Protein AF-A0A327ZAK9-F1 (afdb_monomer_lite)

pLDDT: mean 82.24, std 12.59, range [44.59, 97.94]

Secondary structure (DSSP, 8-state):
-HHHHHHHTT---HHHHHHHHHHHS----HHHHHHTTTS--HHHHHHHHHSPPPP--TT--HHHHHHHHHHHHH-TT-HHHHHHHHHTSSSTTTTHHHHS--GGGTT--HHHHHHHHHH--PPP-

Radius of gyration: 16.58 Å; chains: 1; bounding box: 32×40×40 Å

Structure (mmCIF, N/CA/C/O backbone):
data_AF-A0A327ZAK9-F1
#
_entry.id   AF-A0A327ZAK9-F1
#
loop_
_atom_site.group_PDB
_atom_site.id
_atom_site.type_symbol
_atom_site.label_atom_id
_atom_site.label_alt_id
_atom_site.label_comp_id
_atom_site.label_asym_id
_atom_site.label_entity_id
_atom_site.label_seq_id
_atom_site.pdbx_PDB_ins_code
_atom_site.Cartn_x
_atom_site.Cartn_y
_atom_site.Cartn_z
_atom_site.occupancy
_atom_site.B_iso_or_equiv
_atom_site.auth_seq_id
_atom_site.auth_comp_id
_atom_site.auth_asym_id
_atom_site.auth_atom_id
_atom_site.pdbx_PDB_model_num
ATOM 1 N N . MET A 1 1 ? 10.912 18.526 12.601 1.00 64.94 1 MET A N 1
ATOM 2 C CA . MET A 1 1 ? 9.485 18.865 12.860 1.00 64.94 1 MET A CA 1
ATOM 3 C C . MET A 1 1 ? 9.117 18.538 14.318 1.00 64.94 1 MET A C 1
ATOM 5 O O . MET A 1 1 ? 9.840 17.767 14.923 1.00 64.94 1 MET A O 1
ATOM 9 N N . GLN A 1 2 ? 8.047 19.097 14.918 1.00 69.00 2 GLN A N 1
ATOM 10 C CA . GLN A 1 2 ? 7.679 18.798 16.324 1.00 69.00 2 GLN A CA 1
ATOM 11 C C . GLN A 1 2 ? 7.357 17.308 16.568 1.00 69.00 2 GLN A C 1
ATOM 13 O O . GLN A 1 2 ? 7.829 16.762 17.555 1.00 69.00 2 GLN A O 1
ATOM 18 N N . ILE A 1 3 ? 6.602 16.648 15.678 1.00 67.00 3 ILE A N 1
ATOM 19 C CA . ILE A 1 3 ? 6.236 15.220 15.809 1.00 67.00 3 ILE A CA 1
ATOM 20 C C . ILE A 1 3 ? 7.480 14.323 15.738 1.00 67.00 3 ILE A C 1
ATOM 22 O O . ILE A 1 3 ? 7.718 13.535 16.641 1.00 67.00 3 ILE A O 1
ATOM 26 N N . GLU A 1 4 ? 8.323 14.517 14.725 1.00 62.50 4 GLU A N 1
ATOM 27 C CA . GLU A 1 4 ? 9.610 13.823 14.544 1.00 62.50 4 GLU A CA 1
ATOM 28 C C . GLU A 1 4 ? 10.521 13.939 15.782 1.00 62.50 4 GLU A C 1
ATOM 30 O O . GLU A 1 4 ? 11.042 12.945 16.270 1.00 62.50 4 GLU A O 1
ATOM 35 N N . GLN A 1 5 ? 10.641 15.137 16.366 1.00 68.19 5 GLN A N 1
ATOM 36 C CA . GLN A 1 5 ? 11.459 15.350 17.568 1.00 68.19 5 GLN A CA 1
ATOM 37 C C . GLN A 1 5 ? 10.934 14.609 18.802 1.00 68.19 5 GLN A C 1
ATOM 39 O O . GLN A 1 5 ? 11.733 14.250 19.664 1.00 68.19 5 GLN A O 1
ATOM 44 N N . LEU A 1 6 ? 9.616 14.426 18.914 1.00 71.25 6 LEU A N 1
ATOM 45 C CA . LEU A 1 6 ? 9.009 13.644 19.992 1.00 71.25 6 LEU A CA 1
ATOM 46 C C . LEU A 1 6 ? 9.274 12.152 19.770 1.00 71.25 6 LEU A C 1
ATOM 48 O O . LEU A 1 6 ? 9.723 11.466 20.685 1.00 71.25 6 LEU A O 1
ATOM 52 N N . VAL A 1 7 ? 9.086 11.690 18.532 1.00 66.81 7 VAL A N 1
ATOM 53 C CA . VAL A 1 7 ? 9.325 10.307 18.104 1.00 66.81 7 VAL A CA 1
ATOM 54 C C . VAL A 1 7 ? 10.788 9.888 18.331 1.00 66.81 7 VAL A C 1
ATOM 56 O O . VAL A 1 7 ? 11.037 8.881 18.991 1.00 66.81 7 VAL A O 1
ATOM 59 N N . ASP A 1 8 ? 11.764 10.696 17.907 1.00 66.75 8 ASP A N 1
ATOM 60 C CA . ASP A 1 8 ? 13.200 10.409 18.080 1.00 66.75 8 ASP A CA 1
ATOM 61 C C . ASP A 1 8 ? 13.654 10.367 19.546 1.00 66.75 8 ASP A C 1
ATOM 63 O O . ASP A 1 8 ? 14.638 9.710 19.893 1.00 66.75 8 ASP A O 1
ATOM 67 N N . ARG A 1 9 ? 12.952 11.084 20.427 1.00 73.56 9 ARG A N 1
ATOM 68 C CA . ARG A 1 9 ? 13.239 11.119 21.869 1.00 73.56 9 ARG A CA 1
ATOM 69 C C . ARG A 1 9 ? 12.489 10.043 22.651 1.00 73.56 9 ARG A C 1
ATOM 71 O O . ARG A 1 9 ? 12.708 9.923 23.856 1.00 73.56 9 ARG A O 1
ATOM 78 N N . GLY A 1 10 ? 11.625 9.268 21.989 1.00 60.97 10 GLY A N 1
ATOM 79 C CA . GLY A 1 10 ? 10.723 8.317 22.641 1.00 60.97 10 GLY A CA 1
ATOM 80 C C . GLY A 1 10 ? 9.684 8.996 23.541 1.00 60.97 10 GLY A C 1
ATOM 81 O O . GLY A 1 10 ? 9.188 8.378 24.482 1.00 60.97 10 GLY A O 1
ATOM 82 N N . GLU A 1 11 ? 9.398 10.275 23.294 1.00 73.75 11 GLU A N 1
ATOM 83 C CA . GLU A 1 11 ? 8.360 11.043 23.978 1.00 73.75 11 GLU A CA 1
ATOM 84 C C . GLU A 1 11 ? 6.997 10.811 23.300 1.00 73.75 11 GLU A C 1
ATOM 86 O O . GLU A 1 11 ? 6.915 10.343 22.163 1.00 73.75 11 GLU A O 1
ATOM 91 N N . ASP A 1 12 ? 5.901 11.121 23.999 1.00 75.25 12 ASP A N 1
ATOM 92 C CA . ASP A 1 12 ? 4.547 10.872 23.493 1.00 75.25 12 ASP A CA 1
ATOM 93 C C . ASP A 1 12 ? 4.222 11.754 22.273 1.00 75.25 12 ASP A C 1
ATOM 95 O O . ASP A 1 12 ? 3.899 12.938 22.389 1.00 75.25 12 ASP A O 1
ATOM 99 N N . ALA A 1 13 ? 4.312 11.154 21.085 1.00 77.75 13 ALA A N 1
ATOM 100 C CA . ALA A 1 13 ? 3.930 11.762 19.816 1.00 77.75 13 ALA A CA 1
ATOM 101 C C . ALA A 1 13 ? 2.467 11.482 19.430 1.00 77.75 13 ALA A C 1
ATOM 103 O O . ALA A 1 13 ? 1.974 12.065 18.460 1.00 77.75 13 ALA A O 1
ATOM 104 N N . ALA A 1 14 ? 1.757 10.618 20.168 1.00 76.50 14 ALA A N 1
ATOM 105 C CA . ALA A 1 14 ? 0.458 10.092 19.757 1.00 76.50 14 ALA A CA 1
ATOM 106 C C . ALA A 1 14 ? -0.591 11.202 19.604 1.00 76.50 14 ALA A C 1
ATOM 108 O O . ALA A 1 14 ? -1.272 11.265 18.583 1.00 76.50 14 ALA A O 1
ATOM 109 N N . GLY A 1 15 ? -0.663 12.139 20.556 1.00 77.81 15 GLY A N 1
ATOM 110 C CA . GLY A 1 15 ? -1.623 13.249 20.486 1.00 77.81 15 GLY A CA 1
ATOM 111 C C . GLY A 1 15 ? -1.356 14.228 19.333 1.00 77.81 15 GLY A C 1
ATOM 112 O O . GLY A 1 15 ? -2.285 14.797 18.752 1.00 77.81 15 GLY A O 1
ATOM 113 N N . ALA A 1 16 ? -0.089 14.414 18.959 1.00 78.75 16 ALA A N 1
ATOM 114 C CA . ALA A 1 16 ? 0.279 15.287 17.848 1.00 78.75 16 ALA A CA 1
ATOM 115 C C . ALA A 1 16 ? -0.016 14.631 16.486 1.00 78.75 16 ALA A C 1
ATOM 117 O O . ALA A 1 16 ? -0.506 15.307 15.580 1.00 78.75 16 ALA A O 1
ATOM 118 N N . ILE A 1 17 ? 0.208 13.317 16.366 1.00 80.69 17 ILE A N 1
A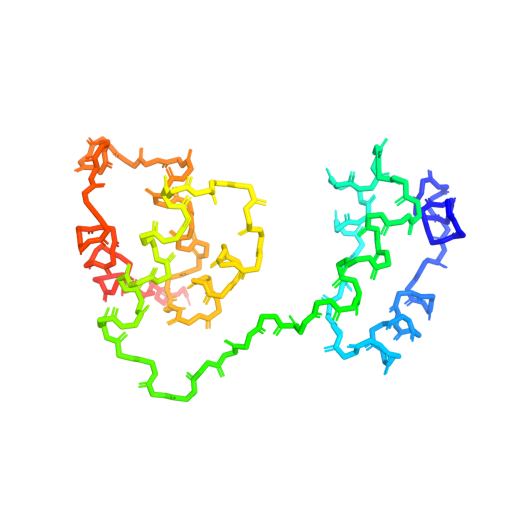TOM 119 C CA . ILE A 1 17 ? -0.171 12.516 15.191 1.00 80.69 17 ILE A CA 1
ATOM 120 C C . ILE A 1 17 ? -1.695 12.478 15.034 1.00 80.69 17 ILE A C 1
ATOM 122 O O . ILE A 1 17 ? -2.205 12.711 13.941 1.00 80.69 17 ILE A O 1
ATOM 126 N N . GLU A 1 18 ? -2.435 12.269 16.125 1.00 83.75 18 GLU A N 1
ATOM 127 C CA . GLU A 1 18 ? -3.899 12.275 16.101 1.00 83.75 18 GLU A CA 1
ATOM 128 C C . GLU A 1 18 ? -4.451 13.622 15.611 1.00 83.75 18 GLU A C 1
ATOM 130 O O . GLU A 1 18 ? -5.322 13.661 14.743 1.00 83.75 18 GLU A O 1
ATOM 135 N N . THR A 1 19 ? -3.899 14.735 16.101 1.00 83.75 19 THR A N 1
ATOM 136 C CA . THR A 1 19 ? -4.303 16.080 15.660 1.00 83.75 19 THR A CA 1
ATOM 137 C C . THR A 1 19 ? -4.029 16.296 14.168 1.00 83.75 19 THR A C 1
ATOM 139 O O . THR A 1 19 ? -4.855 16.880 13.459 1.00 83.75 19 THR A O 1
ATOM 142 N N . LEU A 1 20 ? -2.883 15.817 13.673 1.00 80.88 20 LEU A N 1
ATOM 143 C CA . LEU A 1 20 ?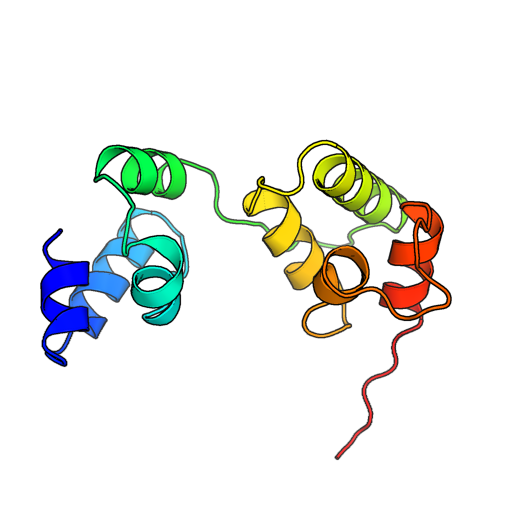 -2.536 15.890 12.255 1.00 80.88 20 LEU A CA 1
ATOM 144 C C . LEU A 1 20 ? -3.532 15.087 11.409 1.00 80.88 20 LEU A C 1
ATOM 146 O O . LEU A 1 20 ? -4.113 15.643 10.482 1.00 80.88 20 LEU A O 1
ATOM 150 N N . ASN A 1 21 ? -3.799 13.837 11.788 1.00 82.62 21 ASN A N 1
ATOM 151 C CA . ASN A 1 21 ? -4.755 12.950 11.121 1.00 82.62 21 ASN A CA 1
ATOM 152 C C . ASN A 1 21 ? -6.168 13.545 11.071 1.00 82.62 21 ASN A C 1
ATOM 154 O O . ASN A 1 21 ? -6.807 13.547 10.022 1.00 82.62 21 ASN A O 1
ATOM 158 N N . GLN A 1 22 ? -6.642 14.130 12.176 1.00 83.69 22 GLN A N 1
ATOM 159 C CA . GLN A 1 22 ? -7.938 14.819 12.214 1.00 83.69 22 GLN A CA 1
ATOM 160 C C . GLN A 1 22 ? -7.990 16.030 11.274 1.00 83.69 22 GLN A C 1
ATOM 162 O O . GLN A 1 22 ? -9.038 16.322 10.700 1.00 83.69 22 GLN A O 1
ATOM 167 N N . THR A 1 23 ? -6.871 16.740 11.116 1.00 82.06 23 THR A N 1
ATOM 168 C CA . THR A 1 23 ? -6.790 17.944 10.278 1.00 82.06 23 THR A CA 1
ATOM 169 C C . THR A 1 23 ? -6.722 17.605 8.791 1.00 82.06 23 THR A C 1
ATOM 171 O O . THR A 1 23 ? -7.306 18.311 7.972 1.00 82.06 23 THR A O 1
ATOM 174 N N . THR A 1 24 ? -6.001 16.544 8.433 1.00 79.44 24 THR A N 1
ATOM 175 C CA . THR A 1 24 ? -5.702 16.198 7.036 1.00 79.44 24 THR A CA 1
ATOM 176 C C . THR A 1 24 ? -6.614 15.096 6.491 1.00 79.44 24 THR A C 1
ATOM 178 O O . THR A 1 24 ? -6.690 14.907 5.281 1.00 79.44 24 THR A O 1
ATOM 181 N N . GLY A 1 25 ? -7.324 14.372 7.361 1.00 76.19 25 GLY A N 1
ATOM 182 C CA . GLY A 1 25 ? -8.115 13.196 6.993 1.00 76.19 25 GLY A CA 1
ATOM 183 C C . GLY A 1 25 ? -7.271 11.951 6.701 1.00 76.19 25 GLY A C 1
ATOM 184 O O . GLY A 1 25 ? -7.802 10.970 6.182 1.00 76.19 25 GLY A O 1
ATOM 185 N N . HIS A 1 26 ? -5.973 11.987 7.012 1.00 77.81 26 HIS A N 1
ATOM 186 C CA . HIS A 1 26 ? -5.059 10.851 6.876 1.00 77.81 26 HIS A CA 1
ATOM 187 C C . HIS A 1 26 ? -5.036 9.985 8.140 1.00 77.81 26 HIS A C 1
ATOM 189 O O . HIS A 1 26 ? -5.636 10.320 9.159 1.00 77.81 26 HIS A O 1
ATOM 195 N N . ASN A 1 27 ? -4.337 8.853 8.065 1.00 78.25 27 ASN A N 1
ATOM 196 C CA . ASN A 1 27 ? -4.127 7.939 9.186 1.00 78.25 27 ASN A CA 1
ATOM 197 C C . ASN A 1 27 ? -2.634 7.623 9.357 1.00 78.25 27 ASN A C 1
ATOM 199 O O . ASN A 1 27 ? -2.234 6.463 9.289 1.00 78.25 27 ASN A O 1
ATOM 203 N N . PHE A 1 28 ? -1.817 8.662 9.537 1.00 75.56 28 PHE A N 1
ATOM 204 C CA . PHE A 1 28 ? -0.391 8.520 9.818 1.00 75.56 28 PHE A CA 1
ATOM 205 C C . PHE A 1 28 ? -0.173 7.744 11.121 1.00 75.56 28 PHE A C 1
ATOM 207 O O . PHE A 1 28 ? -0.840 8.006 12.129 1.00 75.56 28 PHE A O 1
ATOM 214 N N . GLY A 1 29 ? 0.771 6.811 11.101 1.00 76.69 29 GLY A N 1
ATOM 215 C CA . GLY A 1 29 ? 1.305 6.104 12.256 1.00 76.69 29 GLY A CA 1
ATOM 216 C C . GLY A 1 29 ? 2.674 6.639 12.674 1.00 76.69 29 GLY A C 1
ATOM 217 O O . GLY A 1 29 ? 3.298 7.437 11.982 1.00 76.69 29 GLY A O 1
ATOM 218 N N . VAL A 1 30 ? 3.170 6.177 13.823 1.00 73.19 30 VAL A N 1
ATOM 219 C CA . VAL A 1 30 ? 4.517 6.533 14.312 1.00 73.19 30 VAL A CA 1
ATOM 220 C C . VAL A 1 30 ? 5.602 6.064 13.331 1.00 73.19 30 VAL A C 1
ATOM 222 O O . VAL A 1 30 ? 6.573 6.781 13.100 1.00 73.19 30 VAL A O 1
ATOM 225 N N . ASP A 1 31 ? 5.403 4.903 12.701 1.00 68.00 31 ASP A N 1
ATOM 226 C CA . ASP A 1 31 ? 6.349 4.322 11.742 1.00 68.00 31 ASP A CA 1
ATOM 227 C C . ASP A 1 31 ? 6.529 5.176 10.476 1.00 68.00 31 ASP A C 1
ATOM 229 O O . ASP A 1 31 ? 7.634 5.221 9.934 1.00 68.00 31 ASP A O 1
ATOM 233 N N . ASP A 1 32 ? 5.505 5.928 10.053 1.00 69.38 32 ASP A N 1
ATOM 234 C CA . ASP A 1 32 ? 5.609 6.859 8.917 1.00 69.38 32 ASP A CA 1
ATOM 235 C C . ASP A 1 32 ? 6.659 7.949 9.185 1.00 69.38 32 ASP A C 1
ATOM 237 O O . ASP A 1 32 ? 7.419 8.345 8.296 1.00 69.38 32 ASP A O 1
ATOM 241 N N . PHE A 1 33 ? 6.769 8.378 10.446 1.00 70.25 33 PHE A N 1
ATOM 242 C CA . PHE A 1 33 ? 7.748 9.372 10.879 1.00 70.25 33 PHE A CA 1
ATOM 243 C C . PHE A 1 33 ? 9.139 8.775 11.132 1.00 70.25 33 PHE A C 1
ATOM 245 O O . PHE A 1 33 ? 10.125 9.504 11.051 1.00 70.25 33 PHE A O 1
ATOM 252 N N . HIS A 1 34 ? 9.249 7.467 11.383 1.00 64.56 34 HIS A N 1
ATOM 253 C CA . HIS A 1 34 ? 10.539 6.782 11.517 1.00 64.56 34 HIS A CA 1
ATOM 254 C C . HIS A 1 34 ? 11.155 6.390 10.169 1.00 64.56 34 HIS A C 1
ATOM 256 O O . HIS A 1 34 ? 12.364 6.524 9.987 1.00 64.56 34 HIS A O 1
ATOM 262 N N . TYR A 1 35 ? 10.348 5.870 9.238 1.00 59.16 35 TYR A N 1
ATOM 263 C CA . TYR A 1 35 ? 10.854 5.243 8.014 1.00 59.16 35 TYR A CA 1
ATOM 264 C C . TYR A 1 35 ? 11.048 6.238 6.864 1.00 59.16 35 TYR A C 1
ATOM 266 O O . TYR A 1 35 ? 11.956 6.062 6.053 1.00 59.16 35 TYR A O 1
ATOM 274 N N . ARG A 1 36 ? 10.238 7.304 6.802 1.00 53.44 36 ARG A N 1
ATOM 275 C CA . ARG A 1 36 ? 10.327 8.323 5.741 1.00 53.44 36 ARG A CA 1
ATOM 276 C C . ARG A 1 36 ? 10.807 9.679 6.229 1.00 53.44 36 ARG A C 1
ATOM 278 O O . ARG A 1 36 ? 11.624 10.299 5.556 1.00 53.44 36 ARG A O 1
ATOM 285 N N . CYS A 1 37 ? 10.404 10.115 7.423 1.00 51.16 37 CYS A N 1
ATOM 286 C CA . CYS A 1 37 ? 10.756 11.460 7.887 1.00 51.16 37 CYS A CA 1
ATOM 287 C C . CYS A 1 37 ? 12.174 11.624 8.448 1.00 51.16 37 CYS A C 1
ATOM 289 O O . CYS A 1 37 ? 12.555 12.757 8.714 1.00 51.16 37 CYS A O 1
ATOM 291 N N . GLY A 1 38 ? 12.999 10.571 8.517 1.00 47.16 38 GLY A N 1
ATOM 292 C CA . GLY A 1 38 ? 14.431 10.715 8.825 1.00 47.16 38 GLY A CA 1
ATOM 293 C C . GLY A 1 38 ? 15.206 11.584 7.814 1.00 47.16 38 GLY A C 1
ATOM 294 O O . GLY A 1 38 ? 16.349 11.960 8.078 1.00 47.16 38 GLY A O 1
ATOM 295 N N . ALA A 1 39 ? 14.589 11.914 6.668 1.00 44.59 39 ALA A N 1
ATOM 296 C CA . ALA A 1 39 ? 15.112 12.841 5.663 1.00 44.59 39 ALA A CA 1
ATOM 297 C C . ALA A 1 39 ? 14.075 13.826 5.068 1.00 44.59 39 ALA A C 1
ATOM 299 O O . ALA A 1 39 ? 14.451 14.620 4.205 1.00 44.59 39 ALA A O 1
ATOM 300 N N . SER A 1 40 ? 12.806 13.813 5.500 1.00 53.19 40 SER A N 1
ATOM 301 C CA . SER A 1 40 ? 11.757 14.637 4.876 1.00 53.19 40 SER A CA 1
ATOM 302 C C . SER A 1 40 ? 11.776 16.074 5.375 1.00 53.19 40 SER A C 1
ATOM 304 O O . SER A 1 40 ? 11.610 16.355 6.567 1.00 53.19 40 SER A O 1
ATOM 306 N N . ASP A 1 41 ? 11.929 17.020 4.452 1.00 64.69 41 ASP A N 1
ATOM 307 C CA . ASP A 1 41 ? 11.677 18.415 4.765 1.00 64.69 41 ASP A CA 1
ATOM 308 C C . ASP A 1 41 ? 10.176 18.640 5.056 1.00 64.69 41 ASP A C 1
ATOM 310 O O . ASP A 1 41 ? 9.292 17.852 4.717 1.00 64.69 41 ASP A O 1
ATOM 314 N N . ARG A 1 42 ? 9.854 19.742 5.737 1.00 67.88 42 ARG A N 1
ATOM 315 C CA . ARG A 1 42 ? 8.463 20.083 6.074 1.00 67.88 42 ARG A CA 1
ATOM 316 C C . ARG A 1 42 ? 7.577 20.246 4.828 1.00 67.88 42 ARG A C 1
ATOM 318 O O . ARG A 1 42 ? 6.362 20.150 4.962 1.00 67.88 42 ARG A O 1
ATOM 325 N N . ALA A 1 43 ? 8.147 20.580 3.672 1.00 69.44 43 ALA A N 1
ATOM 326 C CA . ALA A 1 43 ? 7.381 20.789 2.450 1.00 69.44 43 ALA A CA 1
ATOM 327 C C . ALA A 1 43 ? 6.884 19.456 1.882 1.00 69.44 43 ALA A C 1
ATOM 329 O O . ALA A 1 43 ? 5.717 19.383 1.518 1.00 69.44 43 ALA A O 1
ATOM 330 N N . GLU A 1 44 ? 7.701 18.406 1.927 1.00 68.38 44 GLU A N 1
ATOM 331 C CA . GLU A 1 44 ? 7.323 17.047 1.526 1.00 68.38 44 GLU A CA 1
ATOM 332 C C . GLU A 1 44 ? 6.170 16.504 2.387 1.00 68.38 44 GLU A C 1
ATOM 334 O O . GLU A 1 44 ? 5.187 15.976 1.869 1.00 68.38 44 GLU A O 1
ATOM 339 N N . LEU A 1 45 ? 6.206 16.737 3.706 1.00 72.50 45 LEU A N 1
ATOM 340 C CA . LEU A 1 45 ? 5.074 16.384 4.569 1.00 72.50 45 LEU A CA 1
ATOM 341 C C . LEU A 1 45 ? 3.812 17.187 4.233 1.00 72.50 45 LEU A C 1
ATOM 343 O O . LEU A 1 45 ? 2.710 16.650 4.300 1.00 72.50 45 LEU A O 1
ATOM 347 N N . VAL A 1 46 ? 3.946 18.479 3.922 1.00 76.38 46 VAL A N 1
ATOM 348 C CA . VAL A 1 46 ? 2.795 19.314 3.549 1.00 76.38 46 VAL A CA 1
ATOM 349 C C . VAL A 1 46 ? 2.198 18.843 2.229 1.00 76.38 46 VAL A C 1
ATOM 351 O O . VAL A 1 46 ? 0.981 18.746 2.131 1.00 76.38 46 VAL A O 1
ATOM 354 N N . GLU A 1 47 ? 3.027 18.517 1.241 1.00 75.44 47 GLU A N 1
ATOM 355 C CA . GLU A 1 47 ? 2.585 17.956 -0.033 1.00 75.44 47 GLU A CA 1
ATOM 356 C C . GLU A 1 47 ? 1.815 16.652 0.183 1.00 75.44 47 GLU A C 1
ATOM 358 O O . GLU A 1 47 ? 0.690 16.512 -0.300 1.00 75.44 47 GLU A O 1
ATOM 363 N N . TRP A 1 48 ? 2.348 15.758 1.017 1.00 71.81 48 TRP A N 1
ATOM 364 C CA . TRP A 1 48 ? 1.680 14.507 1.352 1.00 71.81 48 TRP A CA 1
ATOM 365 C C . TRP A 1 48 ? 0.366 14.715 2.117 1.00 71.81 48 TRP A C 1
ATOM 367 O O . TRP A 1 48 ? -0.661 14.137 1.768 1.00 71.81 48 TRP A O 1
ATOM 377 N N . ALA A 1 49 ? 0.361 15.598 3.116 1.00 74.38 49 ALA A N 1
ATOM 378 C CA . ALA A 1 49 ? -0.831 15.955 3.881 1.00 74.38 49 ALA A CA 1
ATOM 379 C C . ALA A 1 49 ? -1.909 16.653 3.032 1.00 74.38 49 ALA A C 1
ATOM 381 O O . ALA A 1 49 ? -3.089 16.608 3.384 1.00 74.38 49 ALA A O 1
ATOM 382 N N . CYS A 1 50 ? -1.517 17.315 1.940 1.00 79.00 50 CYS A N 1
ATOM 383 C CA . CYS A 1 50 ? -2.425 17.932 0.976 1.00 79.00 50 CYS A CA 1
ATOM 384 C C . CYS A 1 50 ? -2.927 16.952 -0.090 1.00 79.00 50 CYS A C 1
ATOM 386 O O . CYS A 1 50 ? -3.981 17.205 -0.681 1.00 79.00 50 CYS A O 1
ATOM 388 N N . ALA A 1 51 ? -2.210 15.854 -0.344 1.00 73.50 51 ALA A N 1
ATOM 389 C CA . ALA A 1 51 ? -2.704 14.793 -1.204 1.00 73.50 51 ALA A CA 1
ATOM 390 C C . ALA A 1 51 ? -3.953 14.154 -0.567 1.00 73.50 51 ALA A C 1
ATOM 392 O O . ALA A 1 51 ? -4.004 13.982 0.655 1.00 73.50 51 ALA A O 1
ATOM 393 N N . PRO A 1 52 ? -4.979 13.793 -1.356 1.00 74.88 52 PRO A N 1
ATOM 394 C CA . PRO A 1 52 ? -6.106 13.034 -0.834 1.00 74.88 52 PRO A CA 1
ATOM 395 C C . PRO A 1 52 ? -5.608 11.729 -0.202 1.00 74.88 52 PRO A C 1
ATOM 397 O O . PRO A 1 52 ? -4.754 11.070 -0.800 1.00 74.88 52 PRO A O 1
ATOM 400 N N . PRO A 1 53 ? -6.129 11.314 0.964 1.00 71.19 53 PRO A N 1
ATOM 401 C CA . PRO A 1 53 ? -5.744 10.040 1.552 1.00 71.19 53 PRO A CA 1
ATOM 402 C C . PRO A 1 53 ? -6.049 8.893 0.576 1.00 71.19 53 PRO A C 1
ATOM 404 O O . PRO A 1 53 ? -7.038 8.971 -0.163 1.00 71.19 53 PRO A O 1
ATOM 407 N N . PRO A 1 54 ? -5.231 7.828 0.551 1.00 73.50 54 PRO A N 1
ATOM 408 C CA . PRO A 1 54 ? -5.524 6.636 -0.233 1.00 73.50 54 PRO A CA 1
ATOM 409 C C . PRO A 1 54 ? -6.912 6.100 0.131 1.00 73.50 54 PRO A C 1
ATOM 411 O O . PRO A 1 54 ? -7.228 5.881 1.302 1.00 73.50 54 PRO A O 1
ATOM 414 N N . VAL A 1 55 ? -7.772 5.927 -0.873 1.00 76.06 55 VAL A N 1
ATOM 415 C CA . VAL A 1 55 ? -9.181 5.588 -0.653 1.00 76.06 55 VAL A CA 1
ATOM 416 C C . VAL A 1 55 ? -9.399 4.097 -0.871 1.00 76.06 55 VAL A C 1
ATOM 418 O O . VAL A 1 55 ? -8.995 3.529 -1.888 1.00 76.06 55 VAL A O 1
ATOM 421 N N . ARG A 1 56 ? -10.120 3.463 0.058 1.00 77.56 56 ARG A N 1
ATOM 422 C CA . ARG A 1 56 ? -10.757 2.174 -0.212 1.00 77.56 56 ARG A CA 1
ATOM 423 C C . ARG A 1 56 ? -11.948 2.412 -1.136 1.00 77.56 56 ARG A C 1
ATOM 425 O O . ARG A 1 56 ? -12.960 2.971 -0.710 1.00 77.56 56 ARG A O 1
ATOM 432 N N . LEU A 1 57 ? -11.817 2.014 -2.393 1.00 75.38 57 LEU A N 1
ATOM 433 C CA . LEU A 1 57 ? -12.860 2.169 -3.393 1.00 75.38 57 LEU A CA 1
ATOM 434 C C . LEU A 1 57 ? -13.934 1.093 -3.156 1.00 75.38 57 LEU A C 1
ATOM 436 O O . LEU A 1 57 ? -13.605 -0.096 -3.085 1.00 75.38 57 LEU A O 1
ATOM 440 N N . PRO A 1 58 ? -15.215 1.468 -2.989 1.00 71.81 58 PRO A N 1
ATOM 441 C CA . PRO A 1 58 ? -16.286 0.482 -2.958 1.00 71.81 58 PRO A CA 1
ATOM 442 C C . PRO A 1 58 ? -16.340 -0.230 -4.314 1.00 71.81 58 PRO A C 1
ATOM 444 O O . PRO A 1 58 ? -16.306 0.422 -5.352 1.00 71.81 58 PRO A O 1
ATOM 447 N N . ASP A 1 59 ? -16.411 -1.562 -4.287 1.00 80.25 59 ASP A N 1
ATOM 448 C CA . ASP A 1 59 ? -16.533 -2.413 -5.477 1.00 80.25 59 ASP A CA 1
ATOM 449 C C . ASP A 1 59 ? -15.408 -2.254 -6.517 1.00 80.25 59 ASP A C 1
ATOM 451 O O . ASP A 1 59 ? -15.651 -2.377 -7.718 1.00 80.25 59 ASP A O 1
ATOM 455 N N . VAL A 1 60 ? -14.169 -2.028 -6.055 1.00 88.56 60 VAL A N 1
ATOM 456 C CA . VAL A 1 60 ? -12.988 -1.954 -6.928 1.00 88.56 60 VAL A CA 1
ATOM 457 C C . VAL A 1 60 ? -12.925 -3.149 -7.883 1.00 88.56 60 VAL A C 1
ATOM 459 O O . VAL A 1 60 ? -12.949 -4.323 -7.493 1.00 88.56 60 VAL A O 1
ATOM 462 N N . THR A 1 61 ? -12.866 -2.846 -9.170 1.00 93.56 61 THR A N 1
ATOM 463 C CA . THR A 1 61 ? -12.798 -3.852 -10.218 1.00 93.56 61 THR A CA 1
ATOM 464 C C . THR A 1 61 ? -11.368 -4.341 -10.396 1.00 93.56 61 THR A C 1
ATOM 466 O O . THR A 1 61 ? -10.385 -3.675 -10.065 1.00 93.56 61 THR A O 1
ATOM 469 N N . ARG A 1 62 ? -11.234 -5.530 -10.988 1.00 95.50 62 ARG A N 1
ATOM 470 C CA . ARG A 1 62 ? -9.925 -6.057 -11.379 1.00 95.50 62 ARG A CA 1
ATOM 471 C C . ARG A 1 62 ? -9.173 -5.082 -12.290 1.00 95.50 62 ARG A C 1
ATOM 473 O O . ARG A 1 62 ? -7.966 -4.943 -12.141 1.00 95.50 62 ARG A O 1
ATOM 480 N N . ASP A 1 63 ? -9.867 -4.444 -13.227 1.00 96.19 63 ASP A N 1
ATOM 481 C CA . ASP A 1 63 ? -9.232 -3.561 -14.205 1.00 96.19 63 ASP A CA 1
ATOM 482 C C . ASP A 1 63 ? -8.727 -2.269 -13.545 1.00 96.19 63 ASP A C 1
ATOM 484 O O . ASP A 1 63 ? -7.622 -1.830 -13.847 1.00 96.19 63 ASP A O 1
ATOM 488 N N . GLU A 1 64 ? -9.449 -1.727 -12.560 1.00 94.44 64 GLU A N 1
ATOM 489 C CA . GLU A 1 64 ? -8.972 -0.592 -11.754 1.00 94.44 64 GLU A CA 1
ATOM 490 C C . GLU A 1 64 ? -7.736 -0.952 -10.920 1.00 94.44 64 GLU A C 1
ATOM 492 O O . GLU A 1 64 ? -6.784 -0.175 -10.864 1.00 94.44 64 GLU A O 1
ATOM 497 N N . LEU A 1 65 ? -7.691 -2.153 -10.331 1.00 96.06 65 LEU A N 1
ATOM 498 C CA . LEU A 1 65 ? -6.481 -2.638 -9.655 1.00 96.06 65 LEU A CA 1
ATOM 499 C C . LEU A 1 65 ? -5.301 -2.765 -10.627 1.00 96.06 65 LEU A C 1
ATOM 501 O O . LEU A 1 65 ? -4.167 -2.467 -10.258 1.00 96.06 65 LEU A O 1
ATOM 505 N N . VAL A 1 66 ? -5.550 -3.190 -11.869 1.00 97.50 66 VAL A N 1
ATOM 506 C CA . VAL A 1 66 ? -4.509 -3.258 -12.905 1.00 97.50 66 VAL A CA 1
ATOM 507 C C . VAL A 1 66 ? -3.990 -1.863 -13.243 1.00 97.50 66 VAL A C 1
ATOM 509 O O . VAL A 1 66 ? -2.778 -1.700 -13.351 1.00 97.50 66 VAL A O 1
ATOM 512 N N . GLU A 1 67 ? -4.858 -0.857 -13.360 1.00 96.50 67 GLU A N 1
ATOM 513 C CA . GLU A 1 67 ? -4.429 0.531 -13.583 1.00 96.50 67 GLU A CA 1
ATOM 514 C C . GLU A 1 67 ? -3.588 1.076 -12.429 1.00 96.50 67 GLU A C 1
ATOM 516 O O . GLU A 1 67 ? -2.561 1.708 -12.674 1.00 96.50 67 GLU A O 1
ATOM 521 N N . ILE A 1 68 ? -3.965 0.781 -11.184 1.00 94.69 68 ILE A N 1
ATOM 522 C CA . ILE A 1 68 ? -3.166 1.143 -10.008 1.00 94.69 68 ILE A CA 1
ATOM 523 C C . ILE A 1 68 ? -1.768 0.519 -10.111 1.00 94.69 68 ILE A C 1
ATOM 525 O O . ILE A 1 68 ? -0.770 1.227 -10.021 1.00 94.69 68 ILE A O 1
ATOM 529 N N . VAL A 1 69 ? -1.671 -0.787 -10.383 1.00 96.31 69 VAL A N 1
ATOM 530 C CA . VAL A 1 69 ? -0.368 -1.462 -10.506 1.00 96.31 69 VAL A CA 1
ATOM 531 C C . VAL A 1 69 ? 0.440 -0.932 -11.694 1.00 96.31 69 VAL A C 1
ATOM 533 O O . VAL A 1 69 ? 1.657 -0.803 -11.589 1.00 96.31 69 VAL A O 1
ATOM 536 N N . ARG A 1 70 ? -0.201 -0.571 -12.812 1.00 96.81 70 ARG A N 1
ATOM 537 C CA . ARG A 1 70 ? 0.484 0.080 -13.943 1.00 96.81 70 ARG A CA 1
ATOM 538 C C . ARG A 1 70 ? 1.107 1.415 -13.540 1.00 96.81 70 ARG A C 1
ATOM 540 O O . ARG A 1 70 ? 2.233 1.676 -13.955 1.00 96.81 70 ARG A O 1
ATOM 547 N N . HIS A 1 71 ? 0.421 2.218 -12.725 1.00 95.25 71 HIS A N 1
ATOM 548 C CA . HIS A 1 71 ? 0.975 3.470 -12.204 1.00 95.25 71 HIS A CA 1
ATOM 549 C C . HIS A 1 71 ? 2.172 3.214 -11.286 1.00 95.25 71 HIS A C 1
ATOM 551 O O . HIS A 1 71 ? 3.211 3.828 -11.495 1.00 95.25 71 HIS A O 1
ATOM 557 N N . ILE A 1 72 ? 2.086 2.238 -10.375 1.00 94.75 72 ILE A N 1
ATOM 558 C CA . ILE A 1 72 ? 3.213 1.868 -9.496 1.00 94.75 72 ILE A CA 1
ATOM 559 C C . ILE A 1 72 ? 4.424 1.389 -10.312 1.00 94.75 72 ILE A C 1
ATOM 561 O O . ILE A 1 72 ? 5.562 1.717 -10.003 1.00 94.75 72 ILE A O 1
ATOM 565 N N . LEU A 1 73 ? 4.214 0.599 -11.369 1.00 94.25 73 LEU A N 1
ATOM 566 C CA . LEU A 1 73 ? 5.320 0.126 -12.211 1.00 94.25 73 LEU A CA 1
ATOM 567 C C . LEU A 1 73 ? 5.963 1.254 -13.035 1.00 94.25 73 LEU A C 1
ATOM 569 O O . LEU A 1 73 ? 7.142 1.157 -13.375 1.00 94.25 73 LEU A O 1
ATOM 573 N N . ALA A 1 74 ? 5.198 2.293 -13.379 1.00 94.31 74 ALA A N 1
ATOM 574 C CA . ALA A 1 74 ? 5.704 3.470 -14.080 1.00 94.31 74 ALA A CA 1
ATOM 575 C C . ALA A 1 74 ? 6.442 4.432 -13.134 1.00 94.31 74 ALA A C 1
ATOM 577 O O . ALA A 1 74 ? 7.470 4.989 -13.521 1.00 94.31 74 ALA A O 1
ATOM 578 N N . ASP A 1 75 ? 5.936 4.589 -11.910 1.00 91.25 75 ASP A N 1
ATOM 579 C CA . ASP A 1 75 ? 6.542 5.369 -10.836 1.00 91.25 75 ASP A CA 1
ATOM 580 C C . ASP A 1 75 ? 6.485 4.592 -9.504 1.00 91.25 75 ASP A C 1
ATOM 582 O O . ASP A 1 75 ? 5.497 4.666 -8.767 1.00 91.25 75 ASP A O 1
ATOM 586 N N . PRO A 1 76 ? 7.551 3.842 -9.165 1.00 86.25 76 PRO A N 1
ATOM 587 C CA . PRO A 1 76 ? 7.594 3.020 -7.959 1.00 86.25 76 PRO A CA 1
ATOM 588 C C . PRO A 1 76 ? 7.791 3.836 -6.675 1.00 86.25 76 PRO A C 1
ATOM 590 O O . PRO A 1 76 ? 7.970 3.243 -5.613 1.00 86.25 76 PRO A O 1
ATOM 593 N N . THR A 1 77 ? 7.805 5.169 -6.769 1.00 83.06 77 THR A N 1
ATOM 594 C CA . THR A 1 77 ? 7.933 6.079 -5.625 1.00 83.06 77 THR A CA 1
ATOM 595 C C . THR A 1 77 ? 6.617 6.755 -5.244 1.00 83.06 77 THR A C 1
ATOM 597 O O . THR A 1 77 ? 6.571 7.452 -4.236 1.00 83.06 77 THR A O 1
ATOM 600 N N . ASP A 1 78 ? 5.537 6.525 -6.000 1.00 84.81 78 ASP A N 1
ATOM 601 C CA . ASP A 1 78 ? 4.222 7.082 -5.685 1.00 84.81 78 ASP A CA 1
ATOM 602 C C . ASP A 1 78 ? 3.503 6.248 -4.610 1.00 84.81 78 ASP A C 1
ATOM 604 O O . ASP A 1 78 ? 2.792 5.270 -4.878 1.00 84.81 78 ASP A O 1
ATOM 608 N N . ASP A 1 79 ? 3.685 6.655 -3.354 1.00 83.00 79 ASP A N 1
ATOM 609 C CA . ASP A 1 79 ? 3.112 5.965 -2.198 1.00 83.00 79 ASP A CA 1
ATOM 610 C C . ASP A 1 79 ? 1.592 5.993 -2.147 1.00 83.00 79 ASP A C 1
ATOM 612 O O . ASP A 1 79 ? 0.989 5.142 -1.487 1.00 83.00 79 ASP A O 1
ATOM 616 N N . TRP A 1 80 ? 0.955 6.935 -2.847 1.00 86.44 80 TRP A N 1
ATOM 617 C CA . TRP A 1 80 ? -0.495 6.965 -2.909 1.00 86.44 80 TRP A CA 1
ATOM 618 C C . TRP A 1 80 ? -1.017 5.718 -3.622 1.00 86.44 80 TRP A C 1
ATOM 620 O O . TRP A 1 80 ? -1.894 5.033 -3.090 1.00 86.44 80 TRP A O 1
ATOM 630 N N . TYR A 1 81 ? -0.448 5.371 -4.782 1.00 91.00 81 TYR A N 1
ATOM 631 C CA . TYR A 1 81 ? -0.862 4.173 -5.518 1.00 91.00 81 TYR A CA 1
ATOM 632 C C . TYR A 1 81 ? -0.461 2.886 -4.796 1.00 91.00 81 TYR A C 1
ATOM 634 O O . TYR A 1 81 ? -1.238 1.929 -4.800 1.00 91.00 81 TYR A O 1
ATOM 642 N N . ILE A 1 82 ? 0.700 2.869 -4.132 1.00 91.94 82 ILE A N 1
ATOM 643 C CA . ILE A 1 82 ? 1.140 1.732 -3.307 1.00 91.94 82 ILE A CA 1
ATOM 644 C C . ILE A 1 82 ? 0.114 1.459 -2.199 1.00 91.94 82 ILE A C 1
ATOM 646 O O . ILE A 1 82 ? -0.422 0.352 -2.104 1.00 91.94 82 ILE A O 1
ATOM 650 N N . ALA A 1 83 ? -0.230 2.484 -1.415 1.00 89.75 83 ALA A N 1
ATOM 651 C CA . ALA A 1 83 ? -1.213 2.368 -0.344 1.00 89.75 83 ALA A CA 1
ATOM 652 C C . ALA A 1 83 ? -2.618 2.048 -0.879 1.00 89.75 83 ALA A C 1
ATOM 654 O O . ALA A 1 83 ? -3.341 1.244 -0.287 1.00 89.75 83 ALA A O 1
ATOM 655 N N . ALA A 1 84 ? -3.009 2.625 -2.020 1.00 91.38 84 ALA A N 1
ATOM 656 C CA . ALA A 1 84 ? -4.280 2.314 -2.664 1.00 91.38 84 ALA A CA 1
ATOM 657 C C . ALA A 1 84 ? -4.362 0.835 -3.073 1.00 91.38 84 ALA A C 1
ATOM 659 O O . ALA A 1 84 ? -5.413 0.220 -2.891 1.00 91.38 84 ALA A O 1
ATOM 660 N N . PHE A 1 85 ? -3.281 0.235 -3.576 1.00 94.31 85 PHE A N 1
ATOM 661 C CA . PHE A 1 85 ? -3.260 -1.187 -3.921 1.00 94.31 85 PHE A CA 1
ATOM 662 C C . PHE A 1 85 ? -3.416 -2.085 -2.686 1.00 94.31 85 PHE A C 1
ATOM 664 O O . PHE A 1 85 ? -4.232 -3.012 -2.690 1.00 94.31 85 PHE A O 1
ATOM 671 N N . ASP A 1 86 ? -2.702 -1.772 -1.605 1.00 93.06 86 ASP A N 1
ATOM 672 C CA . ASP A 1 86 ? -2.780 -2.531 -0.354 1.00 93.06 86 ASP A CA 1
ATOM 673 C C . ASP A 1 86 ? -4.167 -2.436 0.303 1.00 93.06 86 ASP A C 1
ATOM 675 O O . ASP A 1 86 ? -4.707 -3.440 0.763 1.00 93.06 86 ASP A O 1
ATOM 679 N N . LEU A 1 87 ? -4.803 -1.260 0.290 1.00 92.06 87 LEU A N 1
ATOM 680 C CA . LEU A 1 87 ? -6.138 -1.062 0.875 1.00 92.06 87 LEU A CA 1
ATOM 681 C C . LEU A 1 87 ? -7.272 -1.748 0.101 1.00 92.06 87 LEU A C 1
ATOM 683 O O . LEU A 1 87 ? -8.327 -2.050 0.670 1.00 92.06 87 LEU A O 1
ATOM 687 N N . ASN A 1 88 ? -7.085 -1.946 -1.202 1.00 93.12 88 ASN A N 1
ATOM 688 C CA . ASN A 1 88 ? -8.112 -2.451 -2.113 1.00 93.12 88 ASN A CA 1
ATOM 689 C C . ASN A 1 88 ? -7.937 -3.940 -2.457 1.00 93.12 88 ASN A C 1
ATOM 691 O O . ASN A 1 88 ? -8.666 -4.476 -3.293 1.00 93.12 88 ASN A O 1
ATOM 695 N N . THR A 1 89 ? -7.023 -4.638 -1.782 1.00 91.69 89 THR A N 1
ATOM 696 C CA . THR A 1 89 ? -6.811 -6.081 -1.931 1.00 91.69 89 THR A CA 1
ATOM 697 C C . THR A 1 89 ? -7.005 -6.812 -0.602 1.00 91.69 89 THR A C 1
ATOM 699 O O . THR A 1 89 ? -6.845 -6.261 0.481 1.00 91.69 89 THR A O 1
ATOM 702 N N . VAL A 1 90 ? -7.411 -8.086 -0.667 1.00 90.31 90 VAL A N 1
ATOM 703 C CA . VAL A 1 90 ? -7.553 -8.934 0.536 1.00 90.31 90 VAL A CA 1
ATOM 704 C C . VAL A 1 90 ? -6.191 -9.424 1.033 1.00 90.31 90 VAL A C 1
ATOM 706 O O . VAL A 1 90 ? -6.053 -9.777 2.202 1.00 90.31 90 VAL A O 1
ATOM 709 N N . MET A 1 91 ? -5.198 -9.483 0.143 1.00 91.62 91 MET A N 1
ATOM 710 C CA . MET A 1 91 ? -3.839 -9.886 0.472 1.00 91.62 91 MET A CA 1
ATOM 711 C C . MET A 1 91 ? -3.166 -8.810 1.330 1.00 91.62 91 MET A C 1
ATOM 713 O O . MET A 1 91 ? -2.967 -7.701 0.841 1.00 91.62 91 MET A O 1
ATOM 717 N N . PRO A 1 92 ? -2.763 -9.118 2.574 1.00 89.94 92 PRO A N 1
ATOM 718 C CA . PRO A 1 92 ? -1.989 -8.179 3.372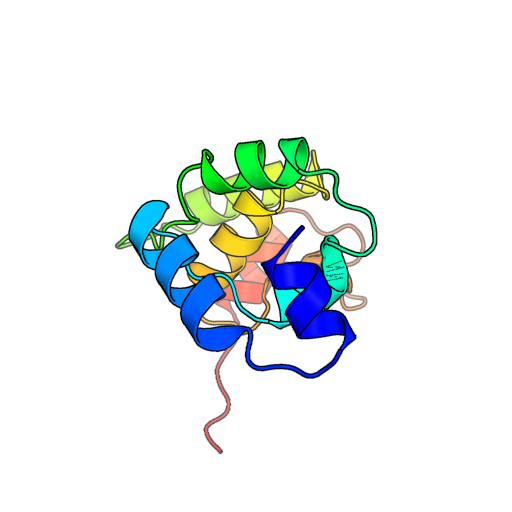 1.00 89.94 92 PRO A CA 1
ATOM 719 C C . PRO A 1 92 ? -0.660 -7.857 2.678 1.00 89.94 92 PRO A C 1
ATOM 721 O O . PRO A 1 92 ? 0.080 -8.777 2.324 1.00 89.94 92 PRO A O 1
ATOM 724 N N . GLY A 1 93 ? -0.365 -6.567 2.489 1.00 89.75 93 GLY A N 1
ATOM 725 C CA . GLY A 1 93 ? 0.863 -6.103 1.836 1.00 89.75 93 GLY A CA 1
ATOM 726 C C . GLY A 1 93 ? 1.001 -6.595 0.393 1.00 89.75 93 GLY A C 1
ATOM 727 O O . GLY A 1 93 ? 2.065 -7.086 0.013 1.00 89.75 93 GLY A O 1
ATOM 728 N N . ALA A 1 94 ? -0.066 -6.527 -0.404 1.00 94.44 94 ALA A N 1
ATOM 729 C CA . ALA A 1 94 ? -0.066 -6.931 -1.809 1.00 94.44 94 ALA A CA 1
ATOM 730 C C . ALA A 1 94 ? 1.018 -6.227 -2.644 1.00 94.44 94 ALA A C 1
ATOM 732 O O . ALA A 1 94 ? 1.582 -6.839 -3.552 1.00 94.44 94 ALA A O 1
ATOM 733 N N . SER A 1 95 ? 1.367 -4.985 -2.308 1.00 94.62 95 SER A N 1
ATOM 734 C CA . SER A 1 95 ? 2.472 -4.222 -2.899 1.00 94.62 95 SER A CA 1
ATOM 735 C C . SER A 1 95 ? 3.823 -4.944 -2.812 1.00 94.62 95 SER A C 1
ATOM 737 O O . SER A 1 95 ? 4.676 -4.771 -3.684 1.00 94.62 95 SER A O 1
ATOM 739 N N . SER A 1 96 ? 4.010 -5.849 -1.844 1.00 94.25 96 SER A N 1
ATOM 740 C CA . SER A 1 96 ? 5.209 -6.696 -1.756 1.00 94.25 96 SER A CA 1
ATOM 741 C C . SER A 1 96 ? 5.419 -7.578 -2.990 1.00 94.25 96 SER A C 1
ATOM 743 O O . SER A 1 96 ? 6.562 -7.886 -3.319 1.00 94.25 96 SER A O 1
ATOM 745 N N . LEU A 1 97 ? 4.358 -7.919 -3.733 1.00 95.44 97 LEU A N 1
ATOM 746 C CA . LEU A 1 97 ? 4.466 -8.636 -5.007 1.00 95.44 97 LEU A CA 1
ATOM 747 C C . LEU A 1 97 ? 5.206 -7.826 -6.085 1.00 95.44 97 LEU A C 1
ATOM 749 O O . LEU A 1 97 ? 5.671 -8.416 -7.056 1.00 95.44 97 LEU A O 1
ATOM 753 N N . ILE A 1 98 ? 5.309 -6.503 -5.920 1.00 94.94 98 ILE A N 1
ATOM 754 C CA . ILE A 1 98 ? 6.007 -5.579 -6.822 1.00 94.94 98 ILE A CA 1
ATOM 755 C C . ILE A 1 98 ? 7.445 -5.350 -6.339 1.00 94.94 98 ILE A C 1
ATOM 757 O O . ILE A 1 98 ? 8.388 -5.503 -7.112 1.00 94.94 98 ILE A O 1
ATOM 761 N N . PHE A 1 99 ? 7.624 -5.012 -5.058 1.00 93.94 99 PHE A N 1
ATOM 762 C CA . PHE A 1 99 ? 8.929 -4.617 -4.503 1.00 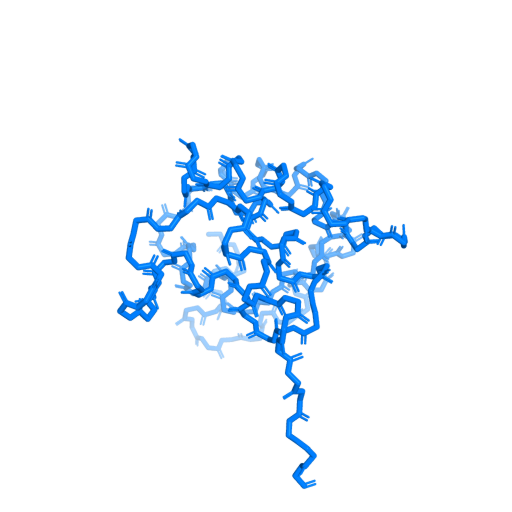93.94 99 PHE A CA 1
ATOM 763 C C . PHE A 1 99 ? 9.813 -5.799 -4.091 1.00 93.94 99 PHE A C 1
ATOM 765 O O . PHE A 1 99 ? 11.042 -5.714 -4.113 1.00 93.94 99 PHE A O 1
ATOM 772 N N . HIS A 1 100 ? 9.193 -6.925 -3.746 1.00 93.62 100 HIS A N 1
ATOM 773 C CA . HIS A 1 100 ? 9.859 -8.152 -3.319 1.00 93.62 100 HIS A CA 1
ATOM 774 C C . HIS A 1 100 ? 9.229 -9.370 -4.010 1.00 93.62 100 HIS A C 1
ATOM 776 O O . HIS A 1 100 ? 8.725 -10.277 -3.339 1.00 93.62 100 HIS A O 1
ATOM 782 N N . PRO A 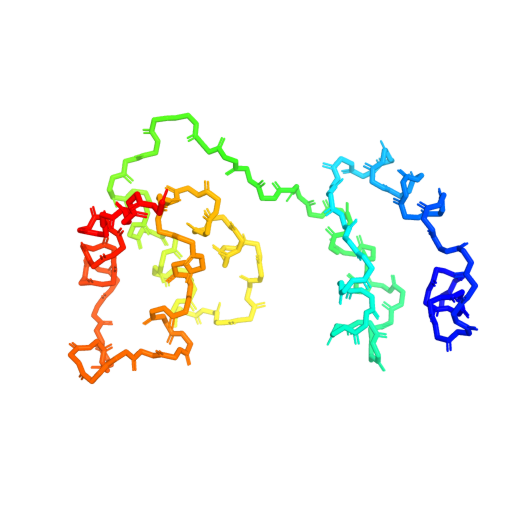1 101 ? 9.238 -9.404 -5.358 1.00 92.38 101 PRO A N 1
ATOM 783 C CA . PRO A 1 101 ? 8.487 -10.395 -6.102 1.00 92.38 101 PRO A CA 1
ATOM 784 C C . PRO A 1 101 ? 9.020 -11.804 -5.817 1.00 92.38 101 PRO A C 1
ATOM 786 O O . PRO A 1 101 ? 10.242 -12.026 -5.828 1.00 92.38 101 PRO A O 1
ATOM 789 N N . PRO A 1 102 ? 8.130 -12.795 -5.631 1.00 90.00 102 PRO A N 1
ATOM 790 C CA . PRO A 1 102 ? 8.529 -14.187 -5.721 1.00 90.00 102 PRO A CA 1
ATOM 791 C C . PRO A 1 102 ? 9.050 -14.480 -7.136 1.00 90.00 102 PRO A C 1
ATOM 793 O O . PRO A 1 102 ? 8.865 -13.704 -8.076 1.00 90.00 102 PRO A O 1
ATOM 796 N N . SER A 1 103 ? 9.748 -15.602 -7.299 1.00 91.56 103 SER A N 1
ATOM 797 C CA . SER A 1 103 ? 10.483 -15.879 -8.540 1.00 91.56 103 SER A CA 1
ATOM 798 C C . SER A 1 103 ? 9.574 -15.950 -9.770 1.00 91.56 103 SER A C 1
ATOM 800 O O . SER A 1 103 ? 10.003 -15.577 -10.857 1.00 91.56 103 SER A O 1
ATOM 802 N N . GLU A 1 104 ? 8.319 -16.359 -9.587 1.00 89.50 104 GLU A N 1
ATOM 803 C CA . GLU A 1 104 ? 7.289 -16.448 -10.624 1.00 89.50 104 GLU A CA 1
ATOM 804 C C . GLU A 1 104 ? 6.770 -15.077 -11.082 1.00 89.50 104 GLU A C 1
ATOM 806 O O . GLU A 1 104 ? 6.172 -14.986 -12.151 1.00 89.50 104 GLU A O 1
ATOM 811 N N . LEU A 1 105 ? 6.986 -14.024 -10.285 1.00 92.12 105 LEU A N 1
ATOM 812 C CA . LEU A 1 105 ? 6.530 -12.663 -10.575 1.00 92.12 105 LEU A CA 1
ATOM 813 C C . LEU A 1 105 ? 7.667 -11.690 -10.898 1.00 92.12 105 LEU A C 1
ATOM 815 O O . LEU A 1 105 ? 7.436 -10.488 -11.032 1.00 92.12 105 LEU A O 1
ATOM 819 N N . LYS A 1 106 ? 8.900 -12.182 -11.054 1.00 89.31 106 LYS A N 1
ATOM 820 C CA . LYS A 1 106 ? 9.996 -11.343 -11.548 1.00 89.31 106 LYS A CA 1
ATOM 821 C C . LYS A 1 106 ? 9.641 -10.827 -12.941 1.00 89.31 106 LYS A C 1
ATOM 823 O O . LYS A 1 106 ? 9.397 -11.624 -13.839 1.00 89.31 106 LYS A O 1
ATOM 828 N N . GLU A 1 107 ? 9.606 -9.502 -13.088 1.00 89.62 107 GLU A N 1
ATOM 829 C CA . GLU A 1 107 ? 9.211 -8.810 -14.329 1.00 89.62 107 GLU A CA 1
ATOM 830 C C . GLU A 1 107 ? 7.771 -9.123 -14.784 1.00 89.62 107 GLU A C 1
ATOM 832 O O . GLU A 1 107 ? 7.435 -9.013 -15.964 1.00 89.62 107 GLU A O 1
ATOM 837 N N . ALA A 1 108 ? 6.901 -9.520 -13.849 1.00 91.81 108 ALA A N 1
ATOM 838 C CA . ALA A 1 108 ? 5.498 -9.770 -14.141 1.00 91.81 108 ALA A CA 1
ATOM 839 C C . ALA A 1 108 ? 4.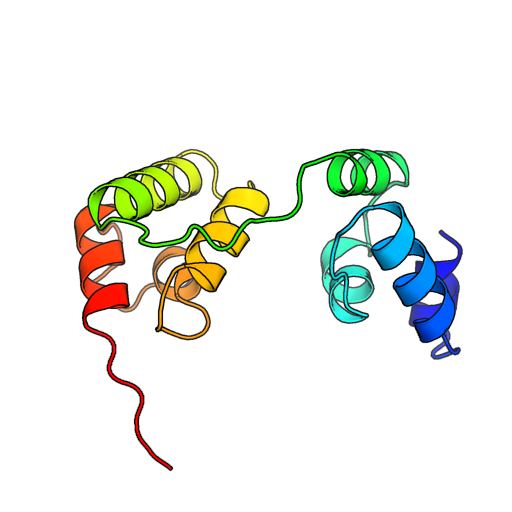776 -8.511 -14.632 1.00 91.81 108 ALA A C 1
ATOM 841 O O . ALA A 1 108 ? 5.053 -7.388 -14.209 1.00 91.81 108 ALA A O 1
ATOM 842 N N . THR A 1 109 ? 3.785 -8.717 -15.499 1.00 96.75 109 THR A N 1
ATOM 843 C CA . THR A 1 109 ? 2.881 -7.642 -15.907 1.00 96.75 109 THR A CA 1
ATOM 844 C C . THR A 1 109 ? 1.948 -7.259 -14.759 1.00 96.75 109 THR A C 1
ATOM 846 O O . THR A 1 109 ? 1.701 -8.051 -13.842 1.00 96.75 109 THR A O 1
ATOM 849 N N . ALA A 1 110 ? 1.360 -6.064 -14.842 1.00 97.06 110 ALA A N 1
ATOM 850 C CA . ALA A 1 110 ? 0.371 -5.600 -13.874 1.00 97.06 110 ALA A CA 1
ATOM 851 C C . ALA A 1 110 ? -0.785 -6.602 -13.693 1.00 97.06 110 ALA A C 1
ATOM 853 O O . ALA A 1 110 ? -1.210 -6.882 -12.576 1.00 97.06 110 ALA A O 1
ATOM 854 N N . GLU A 1 111 ? -1.250 -7.224 -14.778 1.00 97.94 111 GLU A N 1
ATOM 855 C CA . GLU A 1 111 ? -2.299 -8.244 -14.747 1.00 97.94 111 GLU A CA 1
ATOM 856 C C . GLU A 1 111 ? -1.889 -9.484 -13.956 1.00 97.94 111 GLU A C 1
ATOM 858 O O . GLU A 1 111 ? -2.716 -10.044 -13.237 1.00 97.94 111 GLU A O 1
ATOM 863 N N . ALA A 1 112 ? -0.642 -9.934 -14.099 1.00 97.12 112 ALA A N 1
ATOM 864 C CA . ALA A 1 112 ? -0.136 -11.102 -13.389 1.00 97.12 112 ALA A CA 1
ATOM 865 C C . ALA A 1 112 ? 0.005 -10.822 -11.885 1.00 97.12 112 ALA A C 1
ATOM 867 O O . ALA A 1 112 ? -0.403 -11.655 -11.074 1.00 97.12 112 ALA A O 1
ATOM 868 N N . ILE A 1 113 ? 0.484 -9.629 -11.521 1.00 97.25 113 ILE A N 1
ATOM 869 C CA . ILE A 1 113 ? 0.566 -9.167 -10.128 1.00 97.25 113 ILE A CA 1
ATOM 870 C C . ILE A 1 113 ? -0.832 -9.098 -9.499 1.00 97.25 113 ILE A C 1
ATOM 872 O O . ILE A 1 113 ? -1.064 -9.683 -8.441 1.00 97.25 113 ILE A O 1
ATOM 876 N N . VAL A 1 114 ? -1.797 -8.465 -10.176 1.00 97.31 114 VAL A N 1
ATOM 877 C CA . VAL A 1 114 ? -3.185 -8.378 -9.688 1.00 97.31 114 VAL A CA 1
ATOM 878 C C . VAL A 1 114 ? -3.815 -9.760 -9.560 1.00 97.31 114 VAL A C 1
ATOM 880 O O . VAL A 1 114 ? -4.472 -10.052 -8.563 1.00 97.31 114 VAL A O 1
ATOM 883 N N . ASN A 1 115 ? -3.597 -10.650 -10.530 1.00 96.75 115 ASN A N 1
ATOM 884 C CA . ASN A 1 115 ? -4.111 -12.015 -10.449 1.00 96.75 115 ASN A CA 1
ATOM 885 C C . ASN A 1 115 ? -3.548 -12.762 -9.231 1.00 96.75 115 ASN A C 1
ATOM 887 O O . ASN A 1 115 ? -4.301 -13.467 -8.563 1.00 96.75 115 ASN A O 1
ATOM 891 N N . ALA A 1 116 ? -2.260 -12.595 -8.919 1.00 95.81 116 ALA A N 1
ATOM 892 C CA . ALA A 1 116 ? -1.649 -13.190 -7.734 1.00 95.81 116 ALA A CA 1
ATOM 893 C C . ALA A 1 116 ? -2.243 -12.617 -6.434 1.00 95.81 116 ALA A C 1
ATOM 895 O O . ALA A 1 116 ? -2.628 -13.387 -5.553 1.00 95.81 116 ALA A O 1
ATOM 896 N N . ALA A 1 117 ? -2.413 -11.293 -6.351 1.00 95.38 117 ALA A N 1
ATOM 897 C CA . ALA A 1 117 ? -3.039 -10.639 -5.200 1.00 95.38 117 ALA A CA 1
ATOM 898 C C . ALA A 1 117 ? -4.488 -11.114 -4.972 1.00 95.38 117 ALA A C 1
ATOM 900 O O . ALA A 1 117 ? -4.883 -11.410 -3.846 1.00 95.38 117 ALA A O 1
ATOM 901 N N . LEU A 1 118 ? -5.282 -11.257 -6.040 1.00 94.62 118 LEU A N 1
ATOM 902 C CA . LEU A 1 118 ? -6.675 -11.725 -5.969 1.00 94.62 118 LEU A CA 1
ATOM 903 C C . LEU A 1 118 ? -6.801 -13.241 -5.720 1.00 94.62 118 LEU A C 1
ATOM 905 O O . LEU A 1 118 ? -7.823 -13.720 -5.207 1.00 94.62 118 LEU A O 1
ATOM 909 N N . ALA A 1 119 ? -5.775 -14.014 -6.080 1.00 94.56 119 ALA A N 1
ATOM 910 C CA . ALA A 1 119 ? -5.705 -15.446 -5.807 1.00 94.56 119 ALA A CA 1
ATOM 911 C C . ALA A 1 119 ? -5.387 -15.754 -4.338 1.00 94.56 119 ALA A C 1
ATOM 913 O O . ALA A 1 119 ? -5.649 -16.873 -3.891 1.00 94.56 119 ALA A O 1
ATOM 914 N N . TYR A 1 120 ? -4.873 -14.780 -3.578 1.00 92.81 120 TYR A N 1
ATOM 915 C CA . TYR A 1 120 ? -4.590 -14.945 -2.158 1.00 92.81 120 TYR A CA 1
ATOM 916 C C . TYR A 1 120 ? -5.827 -15.428 -1.388 1.00 92.81 120 TYR A C 1
ATOM 918 O O . TYR A 1 120 ? -6.962 -14.976 -1.591 1.00 92.81 120 TYR A O 1
ATOM 926 N N . ARG A 1 121 ? -5.604 -16.385 -0.488 1.00 90.94 121 ARG A N 1
ATOM 927 C CA . ARG A 1 121 ? -6.612 -16.908 0.432 1.00 90.94 121 ARG A CA 1
ATOM 928 C C . ARG A 1 121 ? -6.048 -16.806 1.846 1.00 90.94 121 ARG A C 1
ATOM 930 O O . ARG A 1 121 ? -5.044 -17.464 2.118 1.00 90.94 121 ARG A O 1
ATOM 937 N N . PRO A 1 122 ? -6.665 -16.002 2.730 1.00 87.50 122 PRO A N 1
ATOM 938 C CA . PRO A 1 122 ? -6.259 -15.946 4.125 1.00 87.50 122 PRO A CA 1
ATOM 939 C C . PRO A 1 122 ? -6.297 -17.344 4.742 1.00 87.50 122 PRO A C 1
ATOM 941 O O . PRO A 1 122 ? -7.281 -18.072 4.586 1.00 87.50 122 PRO A O 1
ATOM 944 N N . ILE A 1 123 ? -5.231 -17.718 5.443 1.00 79.31 123 ILE A N 1
ATOM 945 C CA . ILE A 1 123 ? -5.222 -18.929 6.261 1.00 79.31 123 ILE A CA 1
ATOM 946 C C . ILE A 1 123 ? -5.867 -18.549 7.593 1.00 79.31 123 ILE A C 1
ATOM 948 O O . ILE A 1 123 ? -5.387 -17.641 8.270 1.00 79.31 123 ILE A O 1
ATOM 952 N N . ALA A 1 124 ? -6.967 -19.210 7.954 1.00 73.12 124 ALA A N 1
ATOM 953 C CA . ALA A 1 124 ? -7.529 -19.075 9.292 1.00 73.12 124 ALA A CA 1
ATOM 954 C C . ALA A 1 124 ? -6.556 -19.716 10.294 1.00 73.12 124 ALA A C 1
ATOM 956 O O . ALA A 1 124 ? -6.232 -20.898 10.156 1.00 73.12 124 ALA A O 1
ATOM 957 N N . LEU A 1 125 ? -6.068 -18.914 11.242 1.00 58.44 125 LEU A N 1
ATOM 958 C CA . LEU A 1 125 ? -5.247 -19.353 12.373 1.00 58.44 125 LEU A CA 1
ATOM 959 C C . LEU A 1 125 ? -6.130 -19.751 13.558 1.00 58.44 125 LEU A C 1
ATOM 961 O O . LEU A 1 125 ? -7.164 -19.075 13.769 1.00 58.44 125 LEU A O 1
#

Organism: NCBI:txid1287878

InterPro domains:
  IPR000290 Colicin immunity protein/pyocin immunity protein [PF01320] (58-121)
  IPR035900 Colicin E immunity protein superfamily [G3DSA:1.10.1200.20] (55-122)

Sequence (125 aa):
MQIEQLVDRGEDAAGAIETLNQTTGHNFGVDDFHYRCGASDRAELVEWACAPPPVRLPDVTRDELVEIVRHILADPTDDWYIAAFDLNTVMPGASSLIFHPPSELKEATAEAIVNAALAYRPIAL

Foldseek 3Di:
DVLLVCLVVVHDSPVVQVVLCVVLVENDDSVCSVPPVVPDDPVNVVVVSNDRAQDQDVPDDLVNQLVLLVVCVVPVPPVSSQVNNCSNFPDHNLSCCVVVNDPVSVVNHSSVSSVVRNPDDDDDD